Protein AF-A0A9X9BIS9-F1 (afdb_monomer_lite)

Secondary structure (DSSP, 8-state):
-PPPPP-HHHHHHHHHHHTS-TTPPP-TTHHHHHHHHHHTTSB--SSS--B-HHHHHHHT----

Structure (mmCIF, N/CA/C/O backbone):
data_AF-A0A9X9BIS9-F1
#
_entry.id   AF-A0A9X9BIS9-F1
#
loop_
_atom_site.group_PDB
_atom_site.id
_atom_site.type_symbol
_atom_site.label_atom_id
_atom_site.label_alt_id
_atom_site.label_comp_id
_atom_site.label_asym_id
_atom_site.label_entity_id
_atom_site.label_seq_id
_atom_site.pdbx_PDB_ins_code
_atom_site.Cartn_x
_atom_site.Cartn_y
_atom_site.Cartn_z
_atom_site.occupancy
_atom_site.B_iso_or_equiv
_atom_site.auth_seq_id
_atom_site.auth_comp_id
_atom_site.auth_asym_id
_atom_site.auth_atom_id
_atom_site.pdbx_PDB_model_num
ATOM 1 N N . MET A 1 1 ? -7.956 1.216 19.965 1.00 40.44 1 MET A N 1
ATOM 2 C CA . MET A 1 1 ? -6.643 0.724 19.493 1.00 40.44 1 MET A CA 1
ATOM 3 C C . MET A 1 1 ? -5.970 1.873 18.764 1.00 40.44 1 MET A C 1
ATOM 5 O O . MET A 1 1 ? -6.639 2.501 17.953 1.00 40.44 1 MET A O 1
ATOM 9 N N . ALA A 1 2 ? -4.728 2.217 19.112 1.00 52.12 2 ALA A N 1
ATOM 10 C CA . ALA A 1 2 ? -3.981 3.239 18.379 1.00 52.12 2 ALA A CA 1
ATOM 11 C C . ALA A 1 2 ? -3.810 2.770 16.926 1.00 52.12 2 ALA A C 1
ATOM 13 O O . ALA A 1 2 ? -3.469 1.608 16.706 1.00 52.12 2 ALA A O 1
ATOM 14 N N . LYS A 1 3 ? -4.104 3.633 15.948 1.00 59.28 3 LYS A N 1
ATOM 15 C CA . LYS A 1 3 ? -3.795 3.325 14.548 1.00 59.28 3 LYS A CA 1
ATOM 16 C C . LYS A 1 3 ? -2.266 3.326 14.413 1.00 59.28 3 LYS A C 1
ATOM 18 O O . LYS A 1 3 ? -1.659 4.308 14.837 1.00 59.28 3 LYS A O 1
ATOM 23 N N . PRO A 1 4 ? -1.644 2.254 13.903 1.00 71.56 4 PRO A N 1
ATOM 24 C CA . PRO A 1 4 ? -0.207 2.250 13.671 1.00 71.56 4 PRO A CA 1
ATOM 25 C C . PRO A 1 4 ? 0.160 3.351 12.672 1.00 71.56 4 PRO A C 1
ATOM 27 O O . PRO A 1 4 ? -0.555 3.581 11.696 1.00 71.56 4 PRO A O 1
ATOM 30 N N . GLU A 1 5 ? 1.246 4.063 12.960 1.00 83.19 5 GLU A N 1
ATOM 31 C CA . GLU A 1 5 ? 1.722 5.164 12.127 1.00 83.19 5 GLU A CA 1
ATOM 32 C C . GLU A 1 5 ? 2.485 4.607 10.920 1.00 83.19 5 GLU A C 1
ATOM 34 O O . GLU A 1 5 ? 3.405 3.804 11.079 1.00 83.19 5 GLU A O 1
ATOM 39 N N . LEU A 1 6 ? 2.086 5.017 9.714 1.00 87.81 6 LEU A N 1
ATOM 40 C CA . LEU A 1 6 ? 2.760 4.627 8.476 1.00 87.81 6 LEU A CA 1
ATOM 41 C C . LEU A 1 6 ? 4.059 5.415 8.318 1.00 87.81 6 LEU A C 1
ATOM 43 O O . LEU A 1 6 ? 4.025 6.654 8.275 1.00 87.81 6 LEU A O 1
ATOM 47 N N . ASN A 1 7 ? 5.173 4.699 8.169 1.00 89.94 7 ASN A N 1
ATOM 48 C CA . ASN A 1 7 ? 6.465 5.311 7.878 1.00 89.94 7 ASN A CA 1
ATOM 49 C C . ASN A 1 7 ? 6.551 5.761 6.401 1.00 89.94 7 ASN A C 1
ATOM 51 O O . ASN A 1 7 ? 5.628 5.559 5.608 1.00 89.94 7 ASN A O 1
ATOM 55 N N . GLU A 1 8 ? 7.665 6.390 6.023 1.00 89.69 8 GLU A N 1
ATOM 56 C CA . GLU A 1 8 ? 7.886 6.890 4.659 1.00 89.69 8 GLU A CA 1
ATOM 57 C C . GLU A 1 8 ? 7.767 5.793 3.583 1.00 89.69 8 GLU A C 1
ATOM 59 O O . GLU A 1 8 ? 7.139 6.013 2.547 1.00 89.69 8 GLU A O 1
ATOM 64 N N . TYR A 1 9 ? 8.305 4.598 3.838 1.00 90.62 9 TYR A N 1
ATOM 65 C CA . TYR A 1 9 ? 8.279 3.476 2.897 1.00 90.62 9 TYR A CA 1
ATOM 66 C C . TYR A 1 9 ? 6.884 2.869 2.748 1.00 90.62 9 TYR A C 1
ATOM 68 O O . TYR A 1 9 ? 6.494 2.514 1.638 1.00 90.62 9 TYR A O 1
ATOM 76 N N . ASP A 1 10 ? 6.105 2.805 3.829 1.00 91.06 10 ASP A N 1
ATOM 77 C CA . ASP A 1 10 ? 4.723 2.318 3.785 1.00 91.06 10 ASP A CA 1
ATOM 78 C C . ASP A 1 10 ? 3.844 3.249 2.942 1.00 91.06 10 ASP A C 1
ATOM 80 O O . ASP A 1 10 ? 3.073 2.798 2.094 1.00 91.06 10 ASP A O 1
ATOM 84 N N . ARG A 1 11 ? 4.003 4.567 3.122 1.00 89.50 11 ARG A N 1
ATOM 85 C CA . ARG A 1 11 ? 3.309 5.577 2.307 1.00 89.50 11 ARG A CA 1
A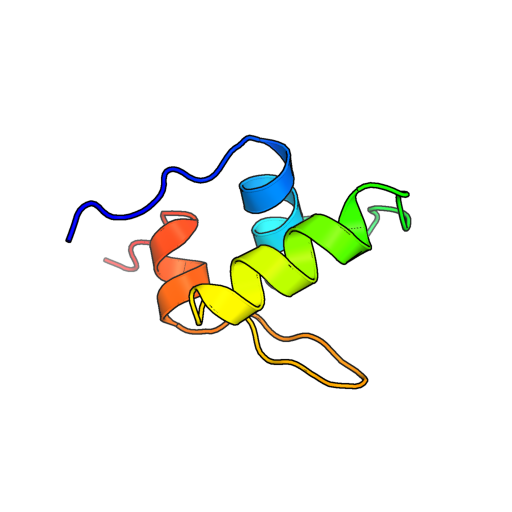TOM 86 C C . ARG A 1 11 ? 3.744 5.505 0.848 1.00 89.50 11 ARG A C 1
ATOM 88 O O . ARG A 1 11 ? 2.900 5.540 -0.042 1.00 89.50 11 ARG A O 1
ATOM 95 N N . LYS A 1 12 ? 5.047 5.349 0.599 1.00 90.81 12 LYS A N 1
ATOM 96 C CA . LYS A 1 12 ? 5.583 5.177 -0.754 1.00 90.81 12 LYS A CA 1
ATOM 97 C C . LYS A 1 12 ? 5.022 3.920 -1.425 1.00 90.81 12 LYS A C 1
ATOM 99 O O . LYS A 1 12 ? 4.631 3.981 -2.586 1.00 90.81 12 LYS A O 1
ATOM 104 N N . MET A 1 13 ? 4.922 2.810 -0.692 1.00 91.62 13 MET A N 1
ATOM 105 C CA . MET A 1 13 ? 4.299 1.575 -1.173 1.00 91.62 13 MET A CA 1
ATOM 106 C C . MET A 1 13 ? 2.827 1.783 -1.527 1.00 91.62 13 MET A 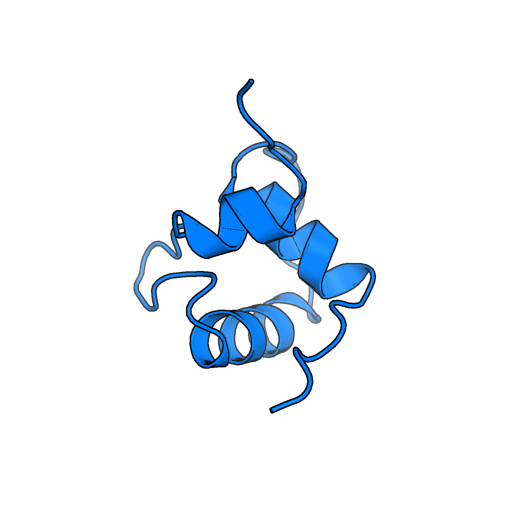C 1
ATOM 108 O O . MET A 1 13 ? 2.402 1.378 -2.605 1.00 91.62 13 MET A O 1
ATOM 112 N N . LEU A 1 14 ? 2.052 2.454 -0.673 1.00 91.12 14 LEU A N 1
ATOM 113 C CA . LEU A 1 14 ? 0.667 2.780 -1.005 1.00 91.12 14 LEU A CA 1
ATOM 114 C C . LEU A 1 14 ? 0.575 3.630 -2.281 1.00 91.12 14 LEU A C 1
ATOM 116 O O . LEU A 1 14 ? -0.251 3.319 -3.130 1.00 91.12 14 LEU A O 1
ATOM 120 N N . GLY A 1 15 ? 1.449 4.624 -2.470 1.00 90.88 15 GLY A N 1
ATOM 121 C CA . GLY A 1 15 ? 1.490 5.425 -3.702 1.00 90.88 15 GLY A CA 1
ATOM 122 C C . GLY A 1 15 ? 1.814 4.598 -4.954 1.00 90.88 15 GLY A C 1
ATOM 123 O O . GLY A 1 15 ? 1.200 4.788 -6.001 1.00 90.88 15 GLY A O 1
ATOM 124 N N . ILE A 1 16 ? 2.715 3.612 -4.851 1.00 90.81 16 ILE A N 1
ATOM 125 C CA . ILE A 1 16 ? 2.959 2.644 -5.937 1.00 90.81 16 ILE A CA 1
ATOM 126 C C . ILE A 1 16 ? 1.679 1.857 -6.248 1.00 90.81 16 ILE A C 1
ATOM 128 O O . ILE A 1 16 ? 1.290 1.756 -7.409 1.00 90.81 16 ILE A O 1
ATOM 132 N N . LEU A 1 17 ? 1.004 1.323 -5.222 1.00 89.81 17 LEU A N 1
ATOM 133 C CA . LEU A 1 17 ? -0.227 0.539 -5.386 1.00 89.81 17 LEU A CA 1
ATOM 134 C C . LEU A 1 17 ? -1.416 1.373 -5.888 1.00 89.81 17 LEU A C 1
ATOM 136 O O . LEU A 1 17 ? -2.323 0.817 -6.507 1.00 89.81 17 LEU A O 1
ATOM 140 N N . ASN A 1 18 ? -1.417 2.681 -5.623 1.00 90.50 18 ASN A N 1
ATOM 141 C CA . ASN A 1 18 ? -2.392 3.639 -6.145 1.00 90.50 18 ASN A CA 1
ATOM 142 C C . ASN A 1 18 ? -2.112 4.037 -7.604 1.00 90.50 18 ASN A C 1
ATOM 144 O O . ASN A 1 18 ? -3.000 4.533 -8.289 1.00 90.50 18 ASN A O 1
ATOM 148 N N . GLY A 1 19 ? -0.900 3.775 -8.102 1.00 87.56 19 GLY A N 1
ATOM 149 C CA . GLY A 1 19 ? -0.472 4.147 -9.449 1.00 87.56 19 GLY A CA 1
ATOM 150 C C . GLY A 1 19 ? 0.170 5.534 -9.550 1.00 87.56 19 GLY A C 1
ATOM 151 O O . GLY A 1 19 ? 0.473 5.966 -10.659 1.00 87.56 19 GLY A O 1
ATOM 152 N N . ASP A 1 20 ? 0.442 6.202 -8.425 1.00 86.75 20 ASP A N 1
ATOM 153 C CA . ASP A 1 20 ? 1.095 7.521 -8.381 1.00 86.75 20 ASP A CA 1
ATOM 154 C C . ASP A 1 20 ? 2.581 7.445 -8.763 1.00 86.75 20 ASP A C 1
ATOM 156 O O . ASP A 1 20 ? 3.190 8.424 -9.198 1.00 86.75 20 ASP A O 1
ATOM 160 N N . LEU A 1 21 ? 3.178 6.258 -8.613 1.00 84.44 21 LEU A N 1
ATOM 161 C CA . LEU A 1 21 ? 4.591 5.984 -8.873 1.00 84.44 21 LEU A CA 1
ATOM 162 C C . LEU A 1 21 ? 4.763 4.842 -9.894 1.00 84.44 21 LEU A C 1
ATOM 164 O O . LEU A 1 21 ? 5.318 3.793 -9.562 1.00 84.44 21 LEU A O 1
ATOM 168 N N . PRO A 1 22 ? 4.326 5.019 -11.157 1.00 75.44 22 PRO A N 1
ATOM 169 C CA . PRO A 1 22 ? 4.313 3.946 -12.157 1.00 75.44 22 PRO A CA 1
ATOM 170 C C . PRO A 1 22 ? 5.714 3.500 -12.613 1.00 75.44 22 PRO A C 1
ATOM 172 O O . PRO A 1 22 ? 5.856 2.439 -13.213 1.00 75.44 22 PRO A O 1
ATOM 175 N N . ASN A 1 23 ? 6.749 4.300 -12.332 1.00 82.81 23 ASN A N 1
ATOM 176 C CA . ASN A 1 23 ? 8.136 4.042 -12.733 1.00 82.81 23 ASN A CA 1
ATOM 177 C C . ASN A 1 23 ? 9.026 3.556 -11.577 1.00 82.81 23 ASN A C 1
ATOM 179 O O . ASN A 1 23 ? 10.243 3.459 -11.740 1.00 82.81 23 ASN A O 1
ATOM 183 N N . GLU A 1 24 ? 8.459 3.294 -10.399 1.00 82.25 24 GLU A N 1
ATOM 184 C CA . GLU A 1 24 ? 9.246 2.854 -9.250 1.00 82.25 24 GLU A CA 1
ATOM 185 C C . GLU A 1 24 ? 9.662 1.383 -9.407 1.00 82.25 24 GLU A C 1
ATOM 187 O O . GLU A 1 24 ? 8.844 0.502 -9.678 1.00 82.25 24 GLU A O 1
ATOM 192 N N . MET A 1 25 ? 10.956 1.111 -9.234 1.00 81.56 25 MET A N 1
ATOM 193 C CA . MET A 1 25 ? 11.503 -0.242 -9.334 1.00 81.56 25 MET A CA 1
ATOM 194 C C . MET A 1 25 ? 11.332 -1.017 -8.025 1.00 81.56 25 MET A C 1
ATOM 196 O O . MET A 1 25 ? 11.373 -0.447 -6.933 1.00 81.56 25 MET A O 1
ATOM 200 N N . TRP A 1 26 ? 11.219 -2.341 -8.143 1.00 77.19 26 TRP A N 1
ATOM 201 C CA . TRP A 1 26 ? 11.156 -3.253 -7.002 1.00 77.19 26 TRP A CA 1
ATOM 202 C C . TRP A 1 26 ? 12.361 -3.066 -6.069 1.00 77.19 26 TRP A C 1
ATOM 204 O O . TRP A 1 26 ? 13.511 -3.196 -6.487 1.00 77.19 26 TRP A O 1
ATOM 214 N N . GLY A 1 27 ? 12.092 -2.792 -4.791 1.00 82.00 27 GLY A N 1
ATOM 215 C CA . GLY A 1 27 ? 13.096 -2.628 -3.739 1.00 82.00 27 GLY A CA 1
ATOM 216 C C . GLY A 1 27 ? 12.971 -3.684 -2.638 1.00 82.00 27 GLY A C 1
ATOM 217 O O . GLY A 1 27 ? 11.898 -4.231 -2.403 1.00 82.00 27 GLY A O 1
ATOM 218 N N . ALA A 1 28 ? 14.055 -3.950 -1.901 1.00 83.50 28 ALA A N 1
ATOM 219 C CA . ALA A 1 28 ? 14.067 -4.941 -0.810 1.00 83.50 28 ALA A CA 1
ATOM 220 C C . ALA A 1 28 ? 13.082 -4.623 0.338 1.00 83.50 28 ALA A C 1
ATOM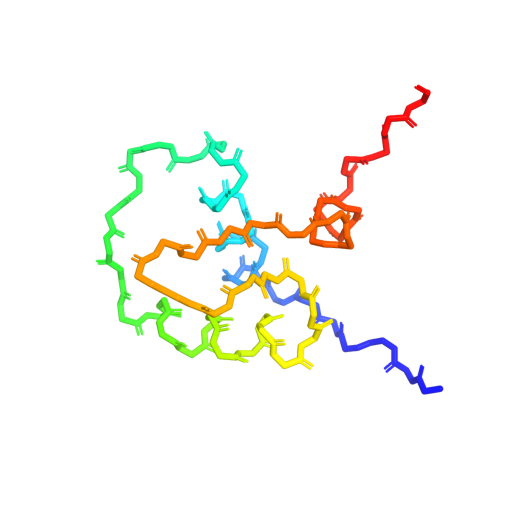 222 O O . ALA A 1 28 ? 12.658 -5.517 1.066 1.00 83.50 28 ALA A O 1
ATOM 223 N N . TRP A 1 29 ? 12.693 -3.354 0.478 1.00 85.12 29 TRP A N 1
ATOM 224 C CA . TRP A 1 29 ? 11.705 -2.874 1.446 1.00 85.12 29 TRP A CA 1
ATOM 225 C C . TRP A 1 29 ? 10.252 -3.169 1.034 1.00 85.12 29 TRP A C 1
ATOM 227 O O . TRP A 1 29 ? 9.347 -2.988 1.841 1.00 85.12 29 TRP A O 1
ATOM 237 N N . TRP A 1 30 ? 10.002 -3.662 -0.186 1.00 89.31 30 TRP A N 1
ATOM 238 C CA . TRP A 1 30 ? 8.642 -3.867 -0.689 1.00 89.31 30 TRP A CA 1
ATOM 239 C C . TRP A 1 30 ? 7.900 -4.964 0.066 1.00 89.31 30 TRP A C 1
ATOM 241 O O . TRP A 1 30 ? 6.805 -4.733 0.567 1.00 89.31 30 TRP A O 1
ATOM 251 N N . SER A 1 31 ? 8.503 -6.146 0.187 1.00 89.00 31 SER A N 1
ATOM 252 C CA . SER A 1 31 ? 7.887 -7.294 0.856 1.00 89.00 31 SER A CA 1
ATOM 253 C C . SER A 1 31 ? 7.461 -7.012 2.307 1.00 89.00 31 SER A C 1
ATOM 255 O O . SER A 1 31 ? 6.311 -7.311 2.633 1.00 89.00 31 SER A O 1
ATOM 257 N N . PRO A 1 32 ? 8.306 -6.426 3.186 1.00 90.88 32 PRO A N 1
ATOM 258 C CA . PRO A 1 32 ? 7.875 -6.107 4.547 1.00 90.88 32 PRO A CA 1
ATOM 259 C C . PRO A 1 32 ? 6.779 -5.031 4.585 1.00 90.88 32 PRO A C 1
ATOM 261 O O . PRO A 1 32 ? 5.846 -5.174 5.373 1.00 90.88 32 PRO A O 1
ATOM 264 N N . CYS A 1 33 ? 6.827 -4.015 3.713 1.00 92.00 33 CYS A N 1
ATOM 265 C CA . CYS A 1 33 ? 5.754 -3.021 3.608 1.00 92.00 33 CYS A CA 1
ATOM 266 C C . CYS A 1 33 ? 4.436 -3.657 3.146 1.00 92.00 33 CYS A C 1
ATOM 268 O O . CYS A 1 33 ? 3.389 -3.370 3.712 1.00 92.00 33 CYS A O 1
ATOM 270 N N . LEU A 1 34 ? 4.463 -4.559 2.162 1.00 91.62 34 LEU A N 1
ATOM 271 C CA . LEU A 1 34 ? 3.263 -5.235 1.665 1.00 91.62 34 LEU A CA 1
ATOM 272 C C . LEU A 1 34 ? 2.614 -6.136 2.722 1.00 91.62 34 LEU A C 1
ATOM 274 O O . LEU A 1 34 ? 1.397 -6.093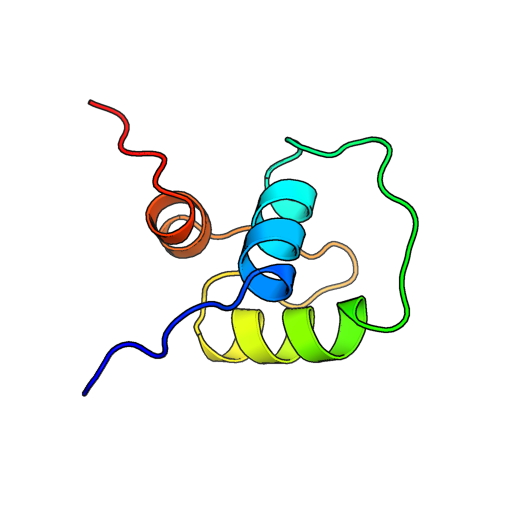 2.876 1.00 91.62 34 LEU A O 1
ATOM 278 N N . GLU A 1 35 ? 3.395 -6.917 3.474 1.00 91.75 35 GLU A N 1
ATOM 279 C CA . GLU A 1 35 ? 2.852 -7.734 4.572 1.00 91.75 35 GLU A CA 1
ATOM 280 C C . GLU A 1 35 ? 2.293 -6.857 5.702 1.00 91.75 35 GLU A C 1
ATOM 282 O O . GLU A 1 35 ? 1.222 -7.151 6.237 1.00 91.75 35 GLU A O 1
ATOM 287 N N . PHE A 1 36 ? 2.971 -5.754 6.036 1.00 92.25 36 PHE A N 1
ATOM 288 C CA . PHE A 1 36 ? 2.490 -4.806 7.039 1.00 92.25 36 PHE A CA 1
ATOM 289 C C . PHE A 1 36 ? 1.180 -4.133 6.607 1.00 92.25 36 PHE A C 1
ATOM 291 O O . PHE A 1 36 ? 0.188 -4.206 7.328 1.00 92.25 36 PHE A O 1
ATOM 298 N N . LEU A 1 37 ? 1.137 -3.549 5.407 1.00 92.75 37 LEU A N 1
ATOM 299 C CA . LEU A 1 37 ? -0.047 -2.887 4.851 1.00 92.75 37 LEU A CA 1
ATOM 300 C C . LEU A 1 37 ? -1.223 -3.853 4.668 1.00 92.75 37 LEU A C 1
ATOM 302 O O . LEU A 1 37 ? -2.366 -3.481 4.939 1.00 92.75 37 LEU A O 1
ATOM 306 N N . TYR A 1 38 ? -0.955 -5.100 4.273 1.00 92.94 38 TYR A N 1
ATOM 307 C CA . TYR A 1 38 ? -1.966 -6.154 4.224 1.00 92.94 38 TYR A CA 1
ATOM 308 C C . TYR A 1 38 ? -2.514 -6.467 5.621 1.00 92.94 38 TYR A C 1
ATOM 310 O O . TYR A 1 38 ? -3.728 -6.543 5.801 1.00 92.94 38 TYR A O 1
ATOM 318 N N . GLY A 1 39 ? -1.643 -6.569 6.631 1.00 91.81 39 GLY A N 1
ATOM 319 C CA . GLY A 1 39 ? -2.042 -6.743 8.030 1.00 91.81 39 GLY A CA 1
ATOM 320 C C . GLY A 1 39 ? -2.916 -5.605 8.571 1.00 91.81 39 GLY A C 1
ATOM 321 O O . GLY A 1 39 ? -3.709 -5.821 9.486 1.00 91.81 39 GLY A O 1
ATOM 322 N N . LEU A 1 40 ? -2.815 -4.412 7.978 1.00 90.75 40 LEU A N 1
ATOM 323 C CA . LEU A 1 40 ? -3.656 -3.252 8.283 1.00 90.75 40 LEU A CA 1
ATOM 324 C C . LEU A 1 40 ? -4.918 -3.147 7.413 1.00 90.75 40 LEU A C 1
ATOM 326 O O . LEU A 1 40 ? -5.724 -2.245 7.630 1.00 90.75 40 LEU A O 1
ATOM 330 N N . GLY A 1 41 ? -5.097 -4.035 6.431 1.00 92.44 41 GLY A N 1
ATOM 331 C CA . GLY A 1 41 ? -6.210 -3.980 5.479 1.00 92.44 41 GLY A CA 1
ATOM 332 C C . GLY A 1 41 ? -6.116 -2.826 4.474 1.00 92.44 41 GLY A C 1
ATOM 333 O O . GLY A 1 41 ? -7.129 -2.431 3.901 1.00 92.44 41 GLY A O 1
ATOM 334 N N . LEU A 1 42 ? -4.921 -2.267 4.259 1.00 93.06 42 LEU A N 1
ATOM 335 C CA . LEU A 1 42 ? -4.685 -1.139 3.346 1.00 93.06 42 LEU A CA 1
ATOM 336 C C . LEU A 1 42 ? -4.383 -1.595 1.908 1.00 93.06 42 LEU A C 1
ATOM 338 O O . LEU A 1 42 ? -4.467 -0.806 0.965 1.00 93.06 42 LEU A O 1
ATOM 342 N N . CYS A 1 43 ? -4.057 -2.874 1.723 1.00 93.62 43 CYS A N 1
ATOM 343 C CA . CYS A 1 43 ? -3.928 -3.508 0.417 1.00 93.62 43 CYS A CA 1
ATOM 344 C C . CYS A 1 43 ? -4.421 -4.962 0.439 1.00 93.62 43 CYS A C 1
ATOM 346 O O . CYS A 1 43 ? -4.536 -5.585 1.496 1.00 93.62 43 CYS A O 1
ATOM 348 N N . THR A 1 44 ? -4.728 -5.509 -0.736 1.00 91.75 44 THR A N 1
ATOM 349 C CA . THR A 1 44 ? -5.083 -6.921 -0.919 1.00 91.75 44 THR A CA 1
ATOM 350 C C . THR A 1 44 ? -3.834 -7.781 -1.100 1.00 91.75 44 THR A C 1
ATOM 352 O O . THR A 1 44 ? -2.841 -7.339 -1.673 1.00 91.75 44 THR A O 1
ATOM 355 N N . LYS A 1 45 ? -3.890 -9.041 -0.654 1.00 85.00 45 LYS A N 1
ATOM 356 C CA . LYS A 1 45 ? -2.839 -10.036 -0.903 1.00 85.00 45 LYS A CA 1
ATOM 357 C C . LYS A 1 45 ? -3.186 -10.853 -2.144 1.00 85.00 45 LYS A C 1
ATOM 359 O O . LYS A 1 45 ? -4.269 -11.429 -2.222 1.00 85.00 45 LYS A O 1
ATOM 364 N N . GLY A 1 46 ? -2.271 -10.922 -3.106 1.00 79.94 46 GLY A N 1
ATOM 365 C CA . GLY A 1 46 ? -2.481 -11.667 -4.345 1.00 79.94 46 GLY A CA 1
ATOM 366 C C . GLY A 1 46 ? -1.361 -11.455 -5.363 1.00 79.94 46 GLY A C 1
ATOM 367 O O . GLY A 1 46 ? -0.419 -10.716 -5.086 1.00 79.94 46 GLY A O 1
ATOM 368 N N . PRO A 1 47 ? -1.456 -12.083 -6.552 1.00 75.44 47 PRO A N 1
ATOM 369 C CA . PRO A 1 47 ? -0.479 -11.892 -7.629 1.00 75.44 47 PRO A CA 1
ATOM 370 C C . PRO A 1 47 ? -0.400 -10.432 -8.098 1.00 75.44 47 PRO A C 1
ATOM 372 O O . PRO A 1 47 ? 0.640 -10.007 -8.583 1.00 75.44 47 PRO A O 1
ATOM 375 N N . ASN A 1 48 ? -1.478 -9.668 -7.895 1.00 80.75 48 ASN A N 1
ATOM 376 C CA . ASN A 1 48 ? -1.540 -8.229 -8.107 1.00 80.75 48 ASN A CA 1
ATOM 377 C C . ASN A 1 48 ? -2.021 -7.587 -6.803 1.00 80.75 48 ASN A C 1
ATOM 379 O O . ASN A 1 48 ? -3.222 -7.582 -6.536 1.00 80.75 48 ASN A O 1
ATOM 383 N N . PHE A 1 49 ? -1.101 -7.098 -5.971 1.00 85.00 49 PHE A N 1
ATOM 384 C CA . PHE A 1 49 ? -1.474 -6.297 -4.804 1.00 85.00 49 PHE A CA 1
ATOM 385 C C . PHE A 1 49 ? -2.265 -5.074 -5.281 1.00 85.00 49 PHE A C 1
ATOM 387 O O . PHE A 1 49 ? -1.833 -4.377 -6.198 1.00 85.00 49 PHE A O 1
ATOM 394 N N . GLN A 1 50 ? -3.426 -4.822 -4.682 1.00 89.81 50 GLN 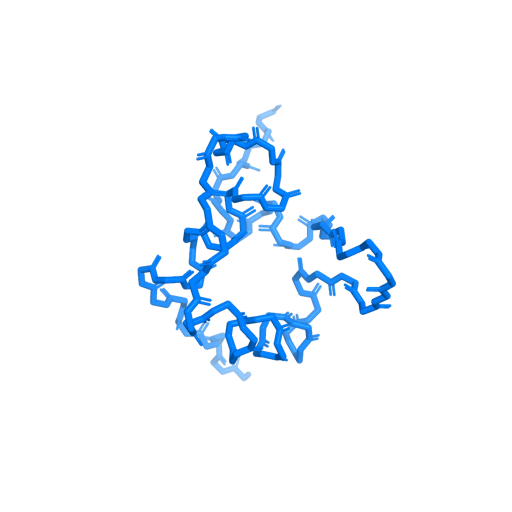A N 1
ATOM 395 C CA . GLN A 1 50 ? -4.253 -3.654 -4.991 1.00 89.81 50 GLN A CA 1
ATOM 396 C C . GLN A 1 50 ? -4.494 -2.849 -3.724 1.00 89.81 50 GLN A C 1
ATOM 398 O O . GLN A 1 50 ? -4.727 -3.419 -2.658 1.00 89.81 50 GLN A O 1
ATOM 403 N N . ILE A 1 51 ? -4.462 -1.524 -3.837 1.00 92.31 51 ILE A N 1
ATOM 404 C CA . ILE A 1 51 ? -4.801 -0.637 -2.725 1.00 92.31 51 ILE A CA 1
ATOM 405 C C . ILE A 1 51 ? -6.306 -0.708 -2.403 1.00 92.31 51 ILE A C 1
ATOM 407 O O . ILE A 1 51 ? -7.156 -0.700 -3.302 1.00 92.31 51 ILE A O 1
ATOM 411 N N . T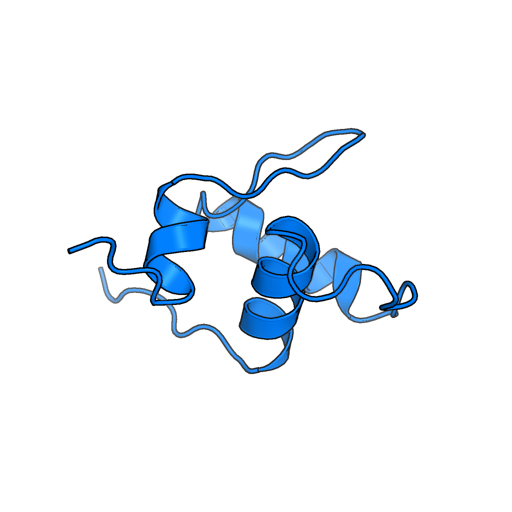HR A 1 52 ? -6.653 -0.785 -1.116 1.00 92.38 52 THR A N 1
ATOM 412 C CA . THR A 1 52 ? -8.052 -0.753 -0.653 1.00 92.38 52 THR A CA 1
ATOM 413 C C . THR A 1 52 ? -8.566 0.686 -0.543 1.00 92.38 52 THR A C 1
ATOM 415 O O . THR A 1 52 ? -7.827 1.651 -0.749 1.00 92.38 52 THR A O 1
ATOM 418 N N . ALA A 1 53 ? -9.851 0.857 -0.222 1.00 91.12 53 ALA A N 1
ATOM 419 C CA . ALA A 1 53 ? -10.406 2.183 0.054 1.00 91.12 53 ALA A CA 1
ATOM 420 C C . ALA A 1 53 ? -9.743 2.818 1.288 1.00 91.12 53 ALA A C 1
ATOM 422 O O . ALA A 1 53 ? -9.418 4.003 1.286 1.00 91.12 53 ALA A O 1
ATOM 423 N N . GLU A 1 54 ? -9.470 2.009 2.309 1.00 91.00 54 GLU A N 1
ATOM 424 C CA . GLU A 1 54 ? -8.762 2.403 3.520 1.00 91.00 54 GLU A CA 1
ATOM 425 C C . GLU A 1 54 ? -7.315 2.796 3.216 1.00 91.00 54 GLU A C 1
ATOM 427 O O . GLU A 1 54 ? -6.826 3.780 3.769 1.00 91.00 54 GLU A O 1
ATOM 432 N N . GLY A 1 55 ? -6.645 2.077 2.307 1.00 91.44 55 GLY A N 1
ATOM 433 C CA . GLY A 1 55 ? -5.310 2.426 1.820 1.00 91.44 55 GLY A CA 1
ATOM 434 C C . GLY A 1 55 ? -5.262 3.801 1.155 1.00 91.44 55 GLY A C 1
ATOM 435 O O . GLY A 1 55 ? -4.395 4.608 1.488 1.00 91.44 55 GLY A O 1
ATOM 436 N N . ARG A 1 56 ? -6.231 4.107 0.281 1.00 90.62 56 ARG A N 1
ATOM 437 C CA . ARG A 1 56 ? -6.356 5.439 -0.343 1.00 90.62 56 ARG A CA 1
ATOM 438 C C . ARG A 1 56 ? -6.642 6.533 0.683 1.00 90.62 56 ARG A C 1
ATOM 440 O O . ARG A 1 56 ? -5.994 7.576 0.681 1.00 90.62 56 ARG A O 1
ATOM 447 N N . HIS A 1 57 ? -7.531 6.266 1.639 1.00 88.94 57 HIS A N 1
ATOM 448 C CA . HIS A 1 57 ? -7.789 7.203 2.733 1.00 88.94 57 HIS A CA 1
ATOM 449 C C . HIS A 1 57 ? -6.537 7.425 3.605 1.00 88.94 57 HIS A C 1
ATOM 451 O O . HIS A 1 57 ? -6.312 8.526 4.106 1.00 88.94 57 HIS A O 1
ATOM 457 N N . ALA A 1 58 ? -5.701 6.399 3.799 1.00 87.00 58 ALA A N 1
ATOM 458 C CA . ALA A 1 58 ? -4.447 6.509 4.544 1.00 87.00 58 ALA A CA 1
ATOM 459 C C . ALA A 1 58 ? -3.367 7.321 3.804 1.00 87.00 58 ALA A C 1
ATOM 461 O O . ALA A 1 58 ? -2.529 7.938 4.461 1.00 87.00 58 ALA A O 1
ATOM 462 N N . LEU A 1 59 ? -3.410 7.372 2.467 1.00 84.25 59 LEU A N 1
ATOM 463 C CA . LEU A 1 59 ? -2.582 8.275 1.657 1.00 84.25 59 LEU A CA 1
ATOM 464 C C . LEU A 1 59 ? -2.993 9.747 1.778 1.00 84.25 59 LEU A C 1
ATOM 466 O O . LEU A 1 59 ? -2.207 10.627 1.435 1.00 84.25 59 LEU A O 1
ATOM 470 N N . GLY A 1 60 ? -4.185 10.028 2.305 1.00 76.25 60 GLY A N 1
ATOM 471 C CA . GLY A 1 60 ? -4.714 11.384 2.372 1.00 76.25 60 GLY A CA 1
ATOM 472 C C . GLY A 1 60 ? -5.462 11.809 1.111 1.00 76.25 60 GLY A C 1
ATOM 473 O O . GLY A 1 60 ? -5.746 12.998 0.981 1.00 76.25 60 GLY A O 1
ATOM 474 N N . GLU A 1 61 ? -5.842 10.872 0.231 1.00 60.94 61 GLU A N 1
ATOM 475 C CA . GLU A 1 61 ? -6.879 11.128 -0.774 1.00 60.94 61 GLU A CA 1
ATOM 476 C C . GLU A 1 61 ? -8.236 11.254 -0.064 1.00 60.94 61 GLU A C 1
ATOM 478 O O . GLU A 1 61 ? -9.053 10.336 -0.013 1.00 60.94 61 GLU A O 1
ATOM 483 N N . GLN A 1 62 ? -8.450 12.411 0.559 1.00 46.81 62 GLN A N 1
ATOM 484 C CA . GLN A 1 62 ? -9.782 12.923 0.825 1.00 46.81 62 GLN A CA 1
ATOM 485 C C . GLN A 1 62 ? -10.329 13.366 -0.531 1.00 46.81 62 GLN A C 1
ATOM 487 O O . GLN A 1 62 ? -9.969 14.430 -1.027 1.00 46.81 62 GLN A O 1
ATOM 492 N N . SER A 1 63 ? -11.159 12.539 -1.167 1.00 39.22 63 SER A N 1
ATOM 493 C CA . SER A 1 63 ? -12.143 13.108 -2.083 1.00 39.22 63 SER A CA 1
ATOM 494 C C . SER A 1 63 ? -13.088 13.956 -1.234 1.00 39.22 63 SER A C 1
ATOM 496 O O . SER A 1 63 ? -13.784 13.416 -0.371 1.00 39.22 63 SER A O 1
ATOM 498 N N . GLU A 1 64 ? -13.030 15.273 -1.432 1.00 38.31 64 GLU A N 1
ATOM 499 C CA . GLU A 1 64 ? -14.164 16.170 -1.176 1.00 38.31 64 GLU A CA 1
ATOM 500 C C . GLU A 1 64 ? -15.405 15.716 -1.960 1.00 38.31 64 GLU A C 1
ATOM 502 O O . GLU A 1 64 ? -15.243 15.201 -3.095 1.00 38.31 64 GLU A O 1
#

pLDDT: mean 83.31, std 13.6, range [38.31, 93.62]

Sequence (64 aa):
MAKPELNEYDRKMLGILNGDLPNEMWGAWWSPCLEFLYGLGLCTKGPNFQITAEGRHALGEQSE

Radius of gyration: 11.18 Å; chains: 1; bounding box: 28×28×32 Å

Foldseek 3Di:
DDDDDQDPVLLVLLCVLVVVCVPDDDDPVNVVSLVVCVVVVQWDDDPRIHGDPVVCVSNVPPDD